Protein AF-A0A3B8U6J3-F1 (afdb_monomer)

Secondary structure (DSSP, 8-state):
-HHHHHHHHHHTT---TTS-HHHHHHHHHHHHHHHHH---TT----HHHHHHHHHHH--

Mean predicted aligned error: 10.13 Å

Radius of gyration: 14.39 Å; Cα contacts (8 Å, |Δi|>4): 12; chains: 1; bounding box: 33×20×38 Å

Structure (mmCIF, N/CA/C/O backbone):
data_AF-A0A3B8U6J3-F1
#
_entry.id   AF-A0A3B8U6J3-F1
#
loop_
_atom_site.group_PDB
_atom_site.id
_atom_site.type_symbol
_atom_site.label_atom_id
_atom_site.label_alt_id
_atom_site.label_comp_id
_atom_site.label_asym_id
_atom_site.label_entity_id
_atom_site.label_seq_id
_atom_site.pdbx_PDB_ins_code
_atom_site.Cartn_x
_atom_site.Cartn_y
_atom_site.Cartn_z
_atom_site.occupancy
_atom_site.B_iso_or_equiv
_atom_site.auth_seq_id
_atom_site.auth_comp_id
_atom_site.auth_asym_id
_atom_site.auth_atom_id
_atom_site.pdbx_PDB_model_num
ATOM 1 N N . SER A 1 1 ? 10.970 11.080 -8.717 1.00 46.56 1 SER A N 1
ATOM 2 C CA . SER A 1 1 ? 10.881 11.378 -10.165 1.00 46.56 1 SER A CA 1
ATOM 3 C C . SER A 1 1 ? 11.381 10.269 -11.099 1.00 46.56 1 SER A C 1
ATOM 5 O O . SER A 1 1 ? 10.920 10.237 -12.231 1.00 46.56 1 SER A O 1
ATOM 7 N N . ASN A 1 2 ? 12.236 9.324 -10.667 1.00 49.16 2 ASN A N 1
ATOM 8 C CA . ASN A 1 2 ? 12.729 8.227 -11.529 1.00 49.16 2 ASN A CA 1
ATOM 9 C C . ASN A 1 2 ? 11.700 7.126 -11.850 1.00 49.16 2 ASN A C 1
ATOM 11 O O . ASN A 1 2 ? 11.753 6.526 -12.916 1.00 49.16 2 ASN A O 1
ATOM 15 N N . TYR A 1 3 ? 10.746 6.882 -10.949 1.00 53.47 3 TYR A N 1
ATOM 16 C CA . TYR A 1 3 ? 9.813 5.758 -11.055 1.00 53.47 3 TYR A CA 1
ATOM 17 C C . TYR A 1 3 ? 8.901 5.833 -12.298 1.00 53.47 3 TYR A C 1
ATOM 19 O O . TYR A 1 3 ? 8.835 4.891 -13.078 1.00 53.47 3 TYR A O 1
ATOM 27 N N . LYS A 1 4 ? 8.277 6.996 -12.549 1.00 55.59 4 LYS A N 1
ATOM 28 C CA . LYS A 1 4 ? 7.373 7.200 -13.701 1.00 55.59 4 LYS A CA 1
ATOM 29 C C . LYS A 1 4 ? 8.067 7.068 -15.062 1.00 55.59 4 LYS A C 1
ATOM 31 O O . LYS A 1 4 ? 7.438 6.626 -16.015 1.00 55.59 4 LYS A O 1
ATOM 36 N N . LYS A 1 5 ? 9.347 7.450 -15.166 1.00 52.78 5 LYS A N 1
ATOM 37 C CA . LYS A 1 5 ? 10.128 7.295 -16.407 1.00 52.78 5 LYS A CA 1
ATOM 38 C C . LYS A 1 5 ? 10.449 5.826 -16.684 1.00 52.78 5 LYS A C 1
ATOM 40 O O . LYS A 1 5 ? 10.296 5.385 -17.817 1.00 52.78 5 LYS A O 1
ATOM 45 N N . ASN A 1 6 ? 10.823 5.070 -15.652 1.00 56.47 6 ASN A N 1
ATOM 46 C CA . ASN A 1 6 ? 11.075 3.636 -15.791 1.00 56.47 6 ASN A CA 1
ATOM 47 C C . ASN A 1 6 ? 9.783 2.847 -16.059 1.00 56.47 6 ASN A C 1
ATOM 49 O O . ASN A 1 6 ? 9.808 1.935 -16.876 1.00 56.47 6 ASN A O 1
ATOM 53 N N . GLU A 1 7 ? 8.648 3.220 -15.455 1.00 59.31 7 GLU A N 1
ATOM 54 C CA . GLU A 1 7 ? 7.345 2.588 -15.726 1.00 59.31 7 GLU A CA 1
ATOM 55 C C . GLU A 1 7 ? 6.930 2.725 -17.201 1.00 59.31 7 GLU A C 1
ATOM 57 O O . GLU A 1 7 ? 6.384 1.786 -17.778 1.00 59.31 7 GLU A O 1
ATOM 62 N N . LEU A 1 8 ? 7.236 3.868 -17.829 1.00 58.72 8 LEU A N 1
ATOM 63 C CA . LEU A 1 8 ? 6.989 4.082 -19.253 1.00 58.72 8 LEU A CA 1
ATOM 64 C C . LEU A 1 8 ? 7.822 3.111 -20.109 1.00 58.72 8 LEU A C 1
ATOM 66 O O . LEU A 1 8 ? 7.260 2.418 -20.945 1.00 58.72 8 LEU A O 1
ATOM 70 N N . LEU A 1 9 ? 9.131 2.994 -19.852 1.00 57.84 9 LEU A N 1
ATOM 71 C CA . LEU A 1 9 ? 10.026 2.069 -20.570 1.00 57.84 9 LEU A CA 1
ATOM 72 C C . LEU A 1 9 ? 9.616 0.596 -20.399 1.00 57.84 9 LEU A C 1
ATOM 74 O O . LEU A 1 9 ? 9.672 -0.177 -21.353 1.00 57.84 9 LEU A O 1
ATOM 78 N N . ILE A 1 10 ? 9.138 0.228 -19.207 1.00 57.56 10 ILE A N 1
ATOM 79 C CA . ILE A 1 10 ? 8.607 -1.111 -18.921 1.00 57.56 10 ILE A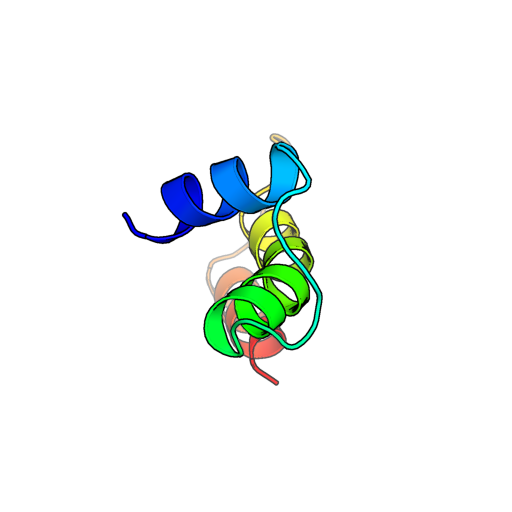 CA 1
ATOM 80 C C . ILE A 1 10 ? 7.307 -1.369 -19.700 1.00 57.56 10 ILE A C 1
ATOM 82 O O . ILE A 1 10 ? 7.156 -2.431 -20.302 1.00 57.56 10 ILE A O 1
ATOM 86 N N . ARG A 1 11 ? 6.382 -0.400 -19.741 1.00 54.25 11 ARG A N 1
ATOM 87 C CA . ARG A 1 11 ? 5.094 -0.518 -20.453 1.00 54.25 11 ARG A CA 1
ATOM 88 C C . ARG A 1 11 ? 5.216 -0.583 -21.974 1.00 54.25 11 ARG A C 1
ATOM 90 O O . ARG A 1 11 ? 4.348 -1.180 -22.601 1.00 54.25 11 AR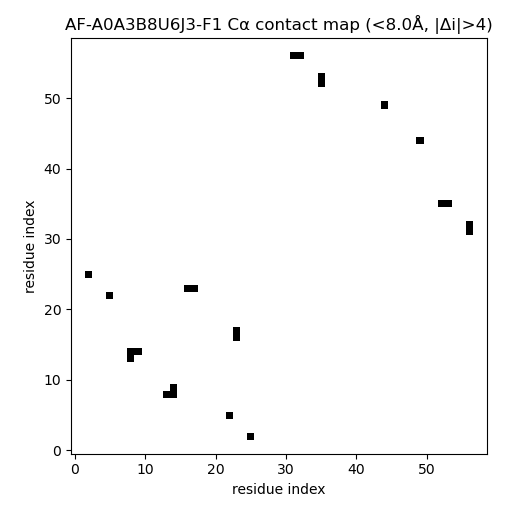G A O 1
ATOM 97 N N . ILE A 1 12 ? 6.249 0.025 -22.561 1.00 56.44 12 ILE A N 1
ATOM 98 C CA . ILE A 1 12 ? 6.482 -0.004 -24.018 1.00 56.44 12 ILE A CA 1
ATOM 99 C C . ILE A 1 12 ? 7.094 -1.356 -24.464 1.00 56.44 12 ILE A C 1
ATOM 101 O O . ILE A 1 12 ? 7.187 -1.626 -25.655 1.00 56.44 12 ILE A O 1
ATOM 105 N N . GLY A 1 13 ? 7.456 -2.245 -23.525 1.00 50.81 13 GLY A N 1
ATOM 106 C CA . GLY A 1 13 ? 7.955 -3.597 -23.819 1.00 50.81 13 GLY A CA 1
ATOM 107 C C . GLY A 1 13 ? 9.469 -3.696 -24.041 1.00 50.81 13 GLY A C 1
ATOM 108 O O . GLY A 1 13 ? 9.975 -4.777 -24.319 1.00 50.81 13 GLY A O 1
ATOM 109 N N . GLU A 1 14 ? 10.204 -2.597 -23.861 1.00 55.62 14 GLU A N 1
ATOM 110 C CA . GLU A 1 14 ? 11.671 -2.529 -23.993 1.00 55.62 14 GLU A CA 1
ATOM 111 C C . GLU A 1 14 ? 12.416 -2.979 -22.723 1.00 55.62 14 GLU A C 1
ATOM 113 O O . GLU A 1 14 ? 13.646 -2.984 -22.673 1.00 55.62 14 GLU A O 1
ATOM 118 N N . TYR A 1 15 ? 11.697 -3.361 -21.665 1.00 58.19 15 TYR A N 1
ATOM 119 C CA . TYR A 1 15 ? 12.320 -3.819 -20.430 1.00 58.19 15 TYR A CA 1
ATOM 120 C C . TYR A 1 15 ? 12.516 -5.338 -20.416 1.00 58.19 15 TYR A C 1
ATOM 122 O O . TYR A 1 15 ? 11.553 -6.104 -20.357 1.00 58.19 15 TYR A O 1
ATOM 130 N N . LYS A 1 16 ? 13.782 -5.775 -20.418 1.00 57.88 16 LYS A N 1
ATOM 131 C CA . LYS A 1 16 ? 14.166 -7.178 -20.220 1.00 57.88 16 LYS A CA 1
ATOM 132 C C . LYS A 1 16 ? 14.527 -7.437 -18.749 1.00 57.88 16 LYS A C 1
ATOM 134 O O . LYS A 1 16 ? 15.381 -6.720 -18.216 1.00 57.88 16 LYS A O 1
ATOM 139 N N . PRO A 1 17 ? 13.944 -8.468 -18.105 1.00 56.91 17 PRO A N 1
ATOM 140 C CA . PRO A 1 17 ? 14.310 -8.849 -16.742 1.00 56.91 17 PRO A CA 1
ATOM 141 C C . PRO A 1 17 ? 15.807 -9.184 -16.674 1.00 56.91 17 PRO A C 1
ATOM 143 O O . PRO A 1 17 ? 16.323 -9.915 -17.522 1.00 56.91 17 PRO A O 1
ATOM 146 N N . GLY A 1 18 ? 16.514 -8.611 -15.698 1.00 60.41 18 GLY A N 1
ATOM 147 C CA . GLY A 1 18 ? 17.964 -8.749 -15.529 1.00 60.41 18 GLY A CA 1
ATOM 148 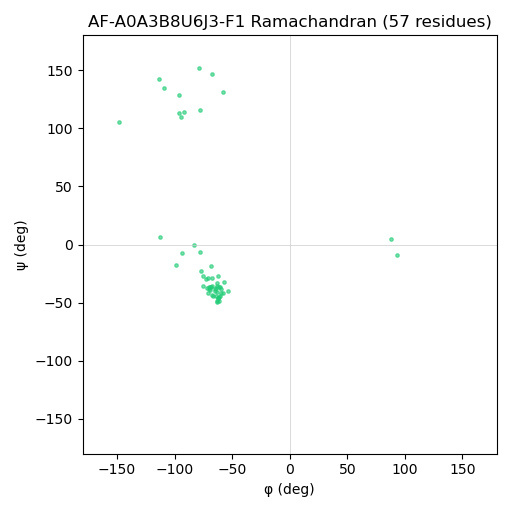C C . GLY A 1 18 ? 18.816 -7.655 -16.183 1.00 60.41 18 GLY A C 1
ATOM 149 O O . GLY A 1 18 ? 20.014 -7.594 -15.908 1.00 60.41 18 GLY A O 1
ATOM 150 N N . SER A 1 19 ? 18.232 -6.766 -16.995 1.00 65.38 19 SER A N 1
ATOM 151 C CA . SER A 1 19 ? 18.980 -5.661 -17.616 1.00 65.38 19 SER A CA 1
ATOM 152 C C . SER A 1 19 ? 19.288 -4.526 -16.633 1.00 65.38 19 SER A C 1
ATOM 154 O O . SER A 1 19 ? 20.281 -3.825 -16.800 1.00 65.38 19 SER A O 1
ATOM 156 N N . ASP A 1 20 ? 18.456 -4.352 -15.601 1.00 64.50 20 ASP A N 1
ATOM 157 C CA . ASP A 1 20 ? 18.585 -3.260 -14.639 1.00 64.50 20 ASP A CA 1
ATOM 158 C C . ASP A 1 20 ? 18.098 -3.700 -13.254 1.00 64.50 20 ASP A C 1
ATOM 160 O O . ASP A 1 20 ? 16.896 -3.794 -12.993 1.00 64.50 20 ASP A O 1
ATOM 164 N N . LYS A 1 21 ? 19.042 -3.934 -12.332 1.00 68.00 21 LYS A N 1
ATOM 165 C CA . LYS A 1 21 ? 18.745 -4.388 -10.958 1.00 68.00 21 LYS A CA 1
ATOM 166 C C . LYS A 1 21 ? 17.804 -3.434 -10.217 1.00 68.00 21 LYS A C 1
ATOM 168 O O . LYS A 1 21 ? 16.989 -3.874 -9.411 1.00 68.00 21 LYS A O 1
ATOM 173 N N . ASN A 1 22 ? 17.894 -2.136 -10.509 1.00 67.62 22 ASN A N 1
ATOM 174 C CA . ASN A 1 22 ? 17.023 -1.120 -9.921 1.00 67.62 22 ASN A CA 1
ATOM 175 C C . ASN A 1 22 ? 15.584 -1.224 -10.431 1.00 67.62 22 ASN A C 1
ATOM 177 O O . ASN A 1 22 ? 14.649 -1.025 -9.660 1.00 67.62 22 ASN A O 1
ATOM 181 N N . ALA A 1 23 ? 15.394 -1.536 -11.713 1.00 67.62 23 ALA A N 1
ATOM 182 C CA . ALA A 1 23 ? 14.069 -1.705 -12.294 1.00 67.62 23 ALA A CA 1
ATOM 183 C C . ALA A 1 23 ? 13.437 -3.042 -11.883 1.00 67.62 23 ALA A C 1
ATOM 185 O O . ALA A 1 23 ? 12.247 -3.061 -11.585 1.00 67.62 23 ALA A O 1
ATOM 186 N N . ASP A 1 24 ? 14.227 -4.113 -11.754 1.00 70.31 24 ASP A N 1
ATOM 187 C CA . ASP A 1 24 ? 13.758 -5.416 -11.258 1.00 70.31 24 ASP A CA 1
ATOM 188 C C . ASP A 1 24 ? 13.290 -5.284 -9.806 1.00 70.31 24 ASP A C 1
ATOM 190 O O . ASP A 1 24 ? 12.211 -5.745 -9.428 1.00 70.31 24 ASP A O 1
ATOM 194 N N . PHE A 1 25 ? 14.072 -4.572 -8.990 1.00 71.56 25 PHE A N 1
ATOM 195 C CA . PHE A 1 25 ? 13.685 -4.238 -7.626 1.00 71.56 25 PHE A CA 1
ATOM 196 C C . PHE A 1 25 ? 12.417 -3.375 -7.618 1.00 71.56 25 PHE A C 1
ATOM 198 O O . PHE A 1 25 ? 11.446 -3.694 -6.936 1.00 71.56 25 PHE A O 1
ATOM 205 N N . ALA A 1 26 ? 12.366 -2.320 -8.429 1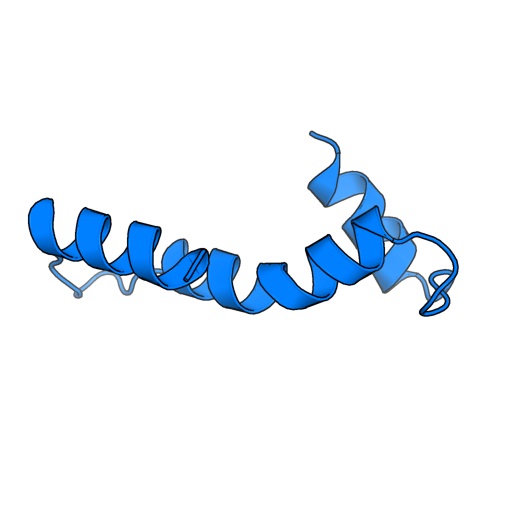.00 72.25 26 ALA A N 1
ATOM 206 C CA . ALA A 1 26 ? 11.192 -1.463 -8.519 1.00 72.25 26 ALA A CA 1
ATOM 207 C C . ALA A 1 26 ? 9.935 -2.237 -8.960 1.00 72.25 26 ALA A C 1
ATOM 209 O O . ALA A 1 26 ? 8.874 -1.998 -8.399 1.00 72.25 26 ALA A O 1
ATOM 210 N N . LEU A 1 27 ? 10.037 -3.194 -9.886 1.00 72.94 27 LEU A N 1
ATOM 211 C CA . LEU A 1 27 ? 8.932 -4.058 -10.324 1.00 72.94 27 LEU A CA 1
ATOM 212 C C . LEU A 1 27 ? 8.504 -5.067 -9.257 1.00 72.94 27 LEU A C 1
ATOM 214 O O . LEU A 1 27 ? 7.316 -5.343 -9.102 1.00 72.94 27 LEU A O 1
ATOM 218 N N . LYS A 1 28 ? 9.452 -5.598 -8.487 1.00 76.12 28 LYS A N 1
ATOM 219 C CA . LYS A 1 28 ? 9.149 -6.524 -7.393 1.00 76.12 28 LYS A CA 1
ATOM 220 C C . LYS A 1 28 ? 8.419 -5.835 -6.238 1.00 76.12 28 LYS A C 1
ATOM 222 O O . LYS A 1 28 ? 7.554 -6.440 -5.606 1.00 76.12 28 LYS A O 1
ATOM 227 N N . TYR A 1 29 ? 8.774 -4.584 -5.946 1.00 75.31 29 TYR A N 1
ATOM 228 C CA . TYR A 1 29 ? 8.228 -3.842 -4.809 1.00 75.31 29 TYR A CA 1
ATOM 229 C C . TYR A 1 29 ? 7.102 -2.878 -5.184 1.00 75.31 29 TYR A C 1
ATOM 231 O O . TYR A 1 29 ? 6.339 -2.504 -4.294 1.00 75.31 29 TYR A O 1
ATOM 239 N N . ILE A 1 30 ? 6.933 -2.506 -6.460 1.00 79.00 30 ILE A N 1
ATOM 240 C CA . ILE A 1 30 ? 5.871 -1.574 -6.857 1.00 79.00 30 ILE A CA 1
ATOM 241 C C . ILE A 1 30 ? 4.496 -2.093 -6.474 1.00 79.00 30 ILE A C 1
ATOM 243 O O . ILE A 1 30 ? 3.695 -1.305 -5.993 1.00 79.00 30 ILE A O 1
ATOM 247 N N . ASP A 1 31 ? 4.209 -3.381 -6.652 1.00 80.31 31 ASP A N 1
ATOM 248 C CA . ASP A 1 31 ? 2.879 -3.904 -6.344 1.00 80.31 31 ASP A CA 1
ATOM 249 C C . ASP A 1 31 ? 2.561 -3.747 -4.849 1.00 80.31 31 ASP A C 1
ATOM 251 O O . ASP A 1 31 ? 1.535 -3.176 -4.477 1.00 80.31 31 ASP A O 1
ATOM 255 N N . LYS A 1 32 ? 3.522 -4.109 -3.987 1.00 81.12 32 LYS A N 1
ATOM 256 C CA . LYS A 1 32 ? 3.423 -3.931 -2.532 1.00 81.12 32 LYS A CA 1
ATOM 257 C C . LYS A 1 32 ? 3.287 -2.457 -2.136 1.00 81.12 32 LYS A C 1
ATOM 259 O O . LYS A 1 32 ? 2.433 -2.118 -1.321 1.00 81.12 32 LYS A O 1
ATOM 264 N N . VAL A 1 33 ? 4.098 -1.577 -2.726 1.00 81.88 33 VAL A N 1
ATOM 265 C CA . VAL A 1 33 ? 4.071 -0.134 -2.442 1.00 81.88 33 VAL A CA 1
ATOM 266 C C . VAL A 1 33 ? 2.769 0.498 -2.935 1.00 81.88 33 VAL A C 1
ATOM 268 O O . VAL A 1 33 ? 2.147 1.253 -2.200 1.00 81.88 33 VAL A O 1
ATOM 271 N N . ASN A 1 34 ? 2.301 0.161 -4.137 1.00 82.50 34 ASN A N 1
ATOM 272 C CA . ASN A 1 34 ? 1.022 0.640 -4.659 1.00 82.50 34 ASN A CA 1
ATOM 273 C C . ASN A 1 34 ? -0.151 0.146 -3.820 1.00 82.50 34 ASN A C 1
ATOM 275 O O . ASN A 1 34 ? -1.110 0.891 -3.650 1.00 82.50 34 ASN A O 1
ATOM 279 N N . LYS A 1 35 ? -0.089 -1.078 -3.293 1.00 82.88 35 LYS A N 1
ATOM 280 C CA . LYS A 1 35 ? -1.117 -1.606 -2.397 1.00 82.88 35 LYS A CA 1
ATOM 281 C C . LYS A 1 35 ? -1.150 -0.874 -1.055 1.00 82.88 35 LYS A C 1
ATOM 283 O O . LYS A 1 35 ? -2.228 -0.651 -0.536 1.00 82.88 35 LYS A O 1
ATOM 288 N N . PHE A 1 36 ? 0.002 -0.456 -0.534 1.00 83.00 36 PHE A N 1
ATOM 289 C CA . PHE A 1 36 ? 0.075 0.395 0.657 1.00 83.00 36 PHE A CA 1
ATOM 290 C C . PHE A 1 36 ? -0.372 1.842 0.389 1.00 83.00 36 PHE A C 1
ATOM 292 O O . PHE A 1 36 ? -1.007 2.461 1.233 1.00 83.00 36 PHE A O 1
ATOM 299 N N . LEU A 1 37 ? -0.056 2.395 -0.787 1.00 82.62 37 LEU A N 1
ATOM 300 C CA . LEU A 1 37 ? -0.441 3.761 -1.163 1.00 82.62 37 LEU A CA 1
ATOM 301 C C . LEU A 1 37 ? -1.916 3.883 -1.579 1.00 82.62 37 LEU A C 1
ATOM 303 O O . LEU A 1 37 ? -2.468 4.982 -1.549 1.00 82.62 37 LEU A O 1
ATOM 307 N N . LYS A 1 38 ? -2.549 2.787 -2.011 1.00 82.81 38 LYS A N 1
ATOM 308 C CA . LYS A 1 38 ? -3.970 2.744 -2.368 1.00 82.81 38 LYS A CA 1
ATOM 309 C C . LYS A 1 38 ? -4.788 2.282 -1.171 1.00 82.81 38 LYS A C 1
ATOM 311 O O . LYS A 1 38 ? -4.793 1.104 -0.843 1.00 82.81 38 LYS A O 1
ATOM 316 N N . GLN A 1 39 ? -5.548 3.206 -0.605 1.00 81.69 39 GLN A N 1
ATOM 317 C CA . GLN A 1 39 ? -6.478 2.947 0.486 1.00 81.69 39 GLN A CA 1
ATOM 318 C C . GLN A 1 39 ? -7.915 3.171 0.002 1.00 81.69 39 GLN A C 1
ATOM 320 O O . GLN A 1 39 ? -8.171 4.076 -0.800 1.00 81.69 39 GLN A O 1
ATOM 325 N N . GLN A 1 40 ? -8.852 2.337 0.457 1.00 85.25 40 GLN A N 1
ATOM 326 C CA . GLN A 1 40 ? -10.275 2.557 0.196 1.00 85.25 40 GLN A CA 1
ATOM 327 C C . GLN A 1 40 ? -10.759 3.812 0.928 1.00 85.25 40 GLN A C 1
ATOM 329 O O . GLN A 1 40 ? -10.313 4.108 2.032 1.00 85.25 40 GLN A O 1
ATOM 334 N N . VAL A 1 41 ? -11.707 4.537 0.332 1.00 81.94 41 VAL A N 1
ATOM 335 C CA . VAL A 1 41 ? -12.229 5.793 0.908 1.00 81.94 41 VAL A CA 1
ATOM 336 C C . VAL A 1 41 ? -12.912 5.601 2.265 1.00 81.94 41 VAL A C 1
ATOM 338 O O . VAL A 1 41 ? -12.921 6.521 3.075 1.00 81.94 41 VAL A O 1
ATOM 341 N N . ASP A 1 42 ? -13.451 4.408 2.514 1.00 86.56 42 ASP A N 1
ATOM 342 C CA . ASP A 1 42 ? -14.126 4.047 3.766 1.00 86.56 42 ASP A CA 1
ATOM 343 C C . ASP A 1 42 ? -13.182 3.369 4.776 1.00 86.56 42 ASP A C 1
ATOM 345 O O . ASP A 1 42 ? -13.528 3.143 5.934 1.00 86.56 42 ASP A O 1
ATOM 349 N N . GLU A 1 43 ? -11.953 3.052 4.363 1.00 81.44 43 GLU A N 1
ATOM 350 C CA . GLU A 1 43 ? -10.989 2.387 5.228 1.00 81.44 43 GLU A CA 1
ATOM 351 C C . GLU A 1 43 ? -10.377 3.407 6.188 1.00 81.44 43 GLU A C 1
ATOM 353 O O . GLU A 1 43 ? -9.691 4.346 5.782 1.00 81.44 43 GLU A O 1
ATOM 358 N N . LYS A 1 44 ? -10.624 3.223 7.487 1.00 82.50 44 LYS A N 1
ATOM 359 C CA . LYS A 1 44 ? -9.968 3.993 8.545 1.00 82.50 44 LYS A CA 1
ATOM 360 C C . LYS A 1 44 ? -8.779 3.213 9.071 1.00 82.50 44 LYS A C 1
ATOM 362 O O . LYS A 1 44 ? -8.940 2.185 9.722 1.00 82.50 44 LYS A O 1
ATOM 3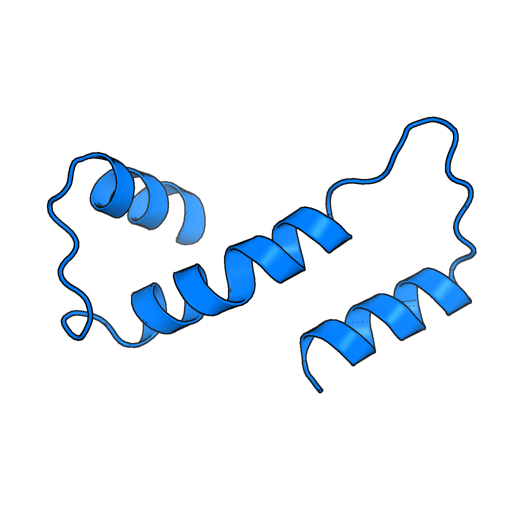67 N N . ILE A 1 45 ? -7.593 3.750 8.82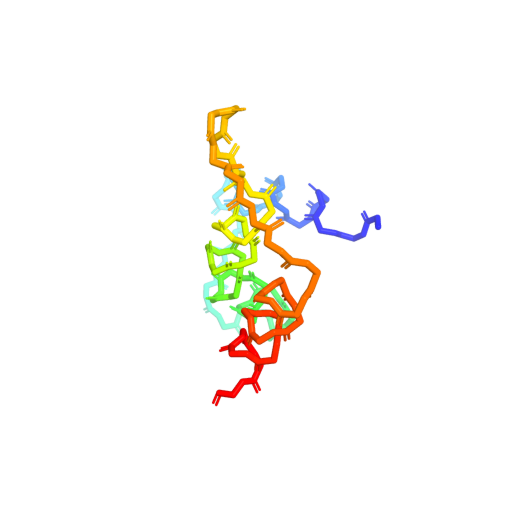4 1.00 86.62 45 ILE A N 1
ATOM 368 C CA . ILE A 1 45 ? -6.342 3.246 9.372 1.00 86.62 45 ILE A CA 1
ATOM 369 C C . ILE A 1 45 ? -5.813 4.223 10.422 1.00 86.62 45 ILE A C 1
ATOM 371 O O . ILE A 1 45 ? -5.809 5.440 10.225 1.00 86.62 45 ILE A O 1
ATOM 375 N N . SER A 1 46 ? -5.386 3.687 11.559 1.00 90.62 46 SER A N 1
ATOM 376 C CA . SER A 1 46 ? -4.712 4.459 12.600 1.00 90.62 46 SER A CA 1
ATOM 377 C C . SER A 1 46 ? -3.253 4.689 12.219 1.00 90.62 46 SER A C 1
ATOM 379 O O . SER A 1 46 ? -2.635 3.851 11.566 1.00 90.62 46 SER A O 1
ATOM 381 N N . PHE A 1 47 ? -2.658 5.781 12.698 1.00 86.50 47 PHE A N 1
ATOM 382 C CA . PHE A 1 47 ? -1.254 6.104 12.422 1.00 86.50 47 PHE A CA 1
ATOM 383 C C . PHE A 1 47 ? -0.283 4.962 12.786 1.00 86.50 47 PHE A C 1
ATOM 385 O O . PHE A 1 47 ? 0.649 4.661 12.040 1.00 86.50 47 PHE A O 1
ATOM 392 N N . GLU A 1 48 ? -0.527 4.280 13.908 1.00 91.00 48 GLU A N 1
ATOM 393 C CA . GLU A 1 48 ? 0.273 3.131 14.344 1.00 91.00 48 GLU A CA 1
ATOM 394 C C . GLU A 1 48 ? 0.165 1.931 13.392 1.00 91.00 48 GLU A C 1
ATOM 396 O O . GLU A 1 48 ? 1.166 1.263 13.124 1.00 91.00 48 GLU A O 1
ATOM 401 N N . ASP A 1 49 ? -1.023 1.677 12.839 1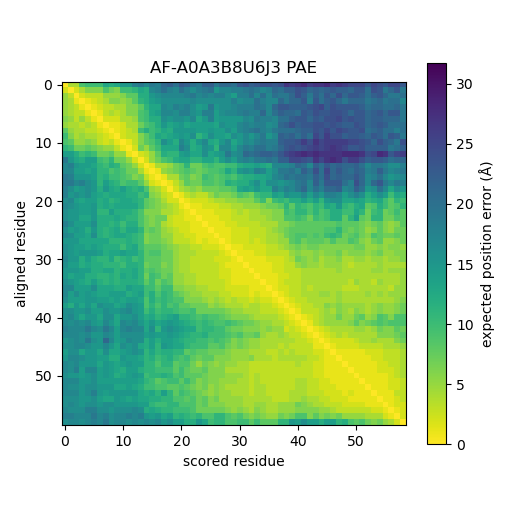.00 87.94 49 ASP A N 1
ATOM 402 C CA . ASP A 1 49 ? -1.240 0.627 11.842 1.00 87.94 49 ASP A CA 1
ATOM 403 C C . ASP A 1 49 ? -0.571 0.974 10.512 1.00 87.94 49 ASP A C 1
ATOM 405 O O . ASP A 1 49 ? 0.084 0.117 9.915 1.00 87.94 49 ASP A O 1
ATOM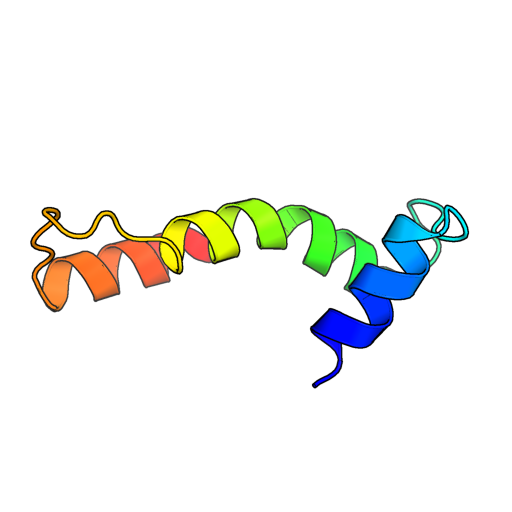 409 N N . THR A 1 50 ? -0.616 2.240 10.089 1.00 87.44 50 THR A N 1
ATOM 410 C CA . THR A 1 50 ? 0.131 2.707 8.912 1.00 87.44 50 THR A CA 1
ATOM 411 C C . THR A 1 50 ? 1.636 2.492 9.089 1.00 87.44 50 THR A C 1
ATOM 413 O O . THR A 1 50 ? 2.309 2.018 8.172 1.00 87.44 50 THR A O 1
ATOM 416 N N . LEU A 1 51 ? 2.179 2.772 10.280 1.00 87.44 51 LEU A N 1
ATOM 417 C CA . LEU A 1 51 ? 3.591 2.528 10.590 1.00 87.44 51 LEU A CA 1
ATOM 418 C C . LEU A 1 51 ? 3.949 1.038 10.582 1.00 87.44 51 LEU A C 1
ATOM 420 O O . LEU A 1 51 ? 5.025 0.674 10.095 1.00 87.44 51 LEU A O 1
ATOM 424 N N . LYS A 1 52 ? 3.075 0.167 11.100 1.00 88.00 52 LYS A N 1
ATOM 425 C CA . LYS A 1 52 ? 3.272 -1.290 11.026 1.00 88.00 52 LYS A CA 1
ATOM 426 C C . LYS A 1 52 ? 3.283 -1.773 9.580 1.00 88.00 52 LYS A C 1
ATOM 428 O O . LYS A 1 52 ? 4.189 -2.517 9.205 1.00 88.00 52 LYS A O 1
ATOM 433 N N . GLN A 1 53 ? 2.33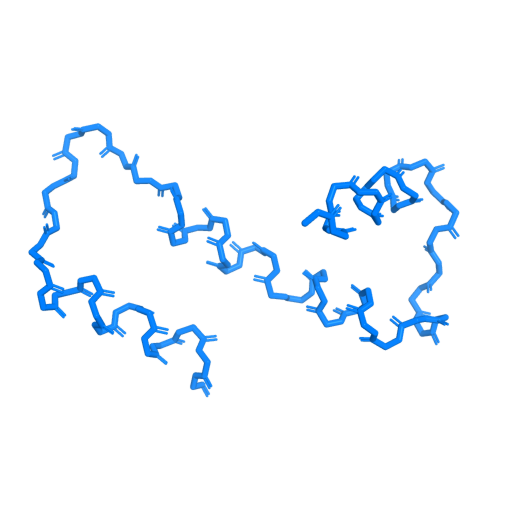6 -1.316 8.763 1.00 85.50 53 GLN A N 1
ATOM 434 C CA . GLN A 1 53 ? 2.273 -1.680 7.349 1.00 85.50 53 GLN A CA 1
ATOM 435 C C . GLN A 1 53 ? 3.505 -1.192 6.578 1.00 85.50 53 GLN A C 1
ATOM 437 O O . GLN A 1 53 ? 4.082 -1.961 5.812 1.00 85.50 53 GLN A O 1
ATOM 442 N N . LEU A 1 54 ? 3.983 0.029 6.844 1.00 85.38 54 LEU A N 1
ATOM 443 C CA . LEU A 1 54 ? 5.211 0.549 6.238 1.00 85.38 54 LEU A CA 1
ATOM 444 C C . LEU A 1 54 ? 6.432 -0.319 6.586 1.00 85.38 54 LEU A C 1
ATOM 446 O O . LEU A 1 54 ? 7.222 -0.651 5.704 1.00 85.38 54 LEU A O 1
ATOM 450 N N . LYS A 1 55 ? 6.582 -0.724 7.854 1.00 84.31 55 LYS A N 1
ATOM 451 C CA . LYS A 1 55 ? 7.674 -1.619 8.282 1.00 84.31 55 LYS A CA 1
ATOM 452 C C . LYS A 1 55 ? 7.576 -3.002 7.627 1.00 84.31 55 LYS A C 1
ATOM 454 O O . LYS A 1 55 ? 8.598 -3.559 7.233 1.00 84.31 55 LYS A O 1
ATOM 459 N N . ALA A 1 56 ? 6.360 -3.520 7.455 1.00 83.88 56 ALA A N 1
ATOM 460 C CA . ALA A 1 56 ? 6.108 -4.800 6.795 1.00 83.88 56 ALA A CA 1
ATOM 461 C C . ALA A 1 56 ? 6.417 -4.795 5.283 1.00 83.88 56 ALA A C 1
ATOM 463 O O . ALA A 1 56 ? 6.598 -5.860 4.701 1.00 83.88 56 ALA A O 1
ATOM 464 N N . LEU A 1 57 ? 6.510 -3.631 4.626 1.00 77.75 57 LEU A N 1
ATOM 465 C CA . LEU A 1 57 ? 6.902 -3.555 3.209 1.00 77.75 57 LEU A CA 1
ATOM 466 C C . LEU A 1 57 ? 8.381 -3.888 2.968 1.00 77.75 57 LEU A C 1
ATOM 468 O O . LEU A 1 57 ? 8.729 -4.351 1.879 1.00 77.75 57 LEU A O 1
ATOM 472 N N . PHE A 1 58 ? 9.232 -3.632 3.963 1.00 70.69 58 PHE A N 1
ATOM 473 C CA . PHE A 1 58 ? 10.690 -3.772 3.878 1.00 70.69 58 PHE A CA 1
ATOM 474 C C . PHE A 1 58 ? 11.251 -4.897 4.766 1.00 70.69 58 PHE A C 1
ATOM 476 O O . PHE A 1 58 ? 12.470 -5.028 4.862 1.00 70.69 58 PHE A O 1
ATOM 483 N N . THR A 1 59 ? 10.374 -5.692 5.390 1.00 63.50 59 THR A N 1
ATOM 484 C CA . THR A 1 59 ? 10.706 -6.937 6.110 1.00 63.50 59 THR A CA 1
ATOM 485 C C . THR A 1 59 ? 10.498 -8.131 5.182 1.00 63.50 59 THR A C 1
ATOM 487 O O . THR A 1 59 ? 11.348 -9.044 5.206 1.00 63.50 59 THR A O 1
#

Nearest PDB structures (foldseek):
  6n71-assembly1_A  TM=8.383E-01  e=3.179E-02  Shigella flexneri
  6n6l-assembly2_B  TM=8.334E-01  e=4.430E-02  Shigella flexneri
  5swj-assembly2_B  TM=8.413E-01  e=4.430E-02  Shigella flexneri
  6n6m-assembly2_B  TM=8.383E-01  e=5.059E-02  Shigella flexneri
  5syp-assembly2_B  TM=8.422E-01  e=4.734E-02  Shigella flexneri

pLDDT: mean 72.23, std 12.94, range [46.56, 91.0]

Sequence (59 aa):
SNYKKNELLIRIGEYKPGSDKNADFALKYIDKVNKFLKQQVDEKISFEDTLKQLKALFT

Foldseek 3Di:
DVLVVLVVCVVVVVDDPPPDPVSNVCVVLVVLVVVLVDDDPPDDDDPVRNVVSVVVSVD

Solvent-accessible surface area (backbone atoms only — not comparable to full-atom values): 3786 Å² total; per-residue (Å²): 126,68,63,68,59,51,51,51,45,48,73,73,64,78,58,58,92,83,77,42,71,68,56,51,49,45,62,69,44,42,61,60,50,49,54,69,74,55,72,59,93,86,64,86,76,54,73,69,55,52,52,51,52,58,53,61,75,80,107